Protein AF-A0A8J2NP45-F1 (afdb_monomer_lite)

Organism: NCBI:txid39272

InterPro domains:
  IPR050930 Major Facilitator Superfamily Vesicular Transporter [PTHR23506] (24-114)

pLDDT: mean 75.57, std 14.79, range [35.0, 93.19]

Secondary structure (DSSP, 8-state):
-HHHHHHHHHHHHHHHTHHHHHHH--HHHHHHHHHHHHHHHHHHHHHHHHHHHHHHHHHHTT--HHHHHHHHHHHHHHHHHHHHHHHHHHHHH-HHHHHHHHHHHHHHHHHHH-

Sequence (114 aa):
VFSMRCFINTQAQSKMSLLDVLRAFNREQKLAFLAISYGYFTMICPIVLTAPFLPPEAAKHGVDSRLTGIIFGVSPLLAVVFGPLAGMVIAKIGPKTCIMAGISLSAVFNILFG

Radius of gyration: 18.81 Å; chains: 1; bounding box: 40×47×51 Å

Structure (mmCIF, N/CA/C/O backbone):
data_AF-A0A8J2NP45-F1
#
_entry.id   AF-A0A8J2NP45-F1
#
loop_
_atom_site.group_PDB
_atom_site.id
_atom_site.type_symbol
_atom_site.label_atom_id
_atom_site.label_alt_id
_atom_site.label_comp_id
_atom_site.label_asym_id
_atom_site.label_entity_id
_atom_site.label_seq_id
_atom_site.pdbx_PDB_ins_code
_atom_site.Cartn_x
_atom_site.Cartn_y
_atom_site.Cartn_z
_atom_site.occupancy
_atom_site.B_iso_or_equiv
_atom_site.auth_seq_id
_atom_site.auth_comp_id
_atom_site.auth_asym_id
_atom_site.auth_atom_id
_atom_site.pdbx_PDB_model_num
ATOM 1 N N . VAL A 1 1 ? 3.321 34.190 -2.386 1.00 47.41 1 VAL A N 1
ATOM 2 C CA . VAL A 1 1 ? 3.395 34.211 -0.897 1.00 47.41 1 VAL A CA 1
ATOM 3 C C . VAL A 1 1 ? 2.263 33.431 -0.212 1.00 47.41 1 VAL A C 1
ATOM 5 O O . VAL A 1 1 ? 2.527 32.799 0.803 1.00 47.41 1 VAL A O 1
ATOM 8 N N . PHE A 1 2 ? 1.039 33.377 -0.760 1.00 35.00 2 PHE A N 1
ATOM 9 C CA . PHE A 1 2 ? -0.085 32.639 -0.148 1.00 35.00 2 PHE A CA 1
ATOM 10 C C . PHE A 1 2 ? 0.052 31.097 -0.204 1.00 35.00 2 PHE A C 1
ATOM 12 O O . PHE A 1 2 ? -0.380 30.406 0.711 1.00 35.00 2 PHE A O 1
ATOM 19 N N . SER A 1 3 ? 0.754 30.552 -1.209 1.00 38.12 3 SER A N 1
ATOM 20 C CA . SER A 1 3 ? 0.942 29.095 -1.356 1.00 38.12 3 SER A CA 1
ATOM 21 C C . SER A 1 3 ? 2.016 28.486 -0.435 1.00 38.12 3 SER A C 1
ATOM 23 O O . SER A 1 3 ? 1.957 27.298 -0.135 1.00 38.12 3 SER A O 1
ATOM 25 N N . MET A 1 4 ? 2.980 29.274 0.061 1.00 38.50 4 MET A N 1
ATOM 26 C CA . MET A 1 4 ? 4.032 28.773 0.969 1.00 38.50 4 MET A CA 1
ATOM 27 C C . MET A 1 4 ? 3.558 28.665 2.423 1.00 38.50 4 MET A C 1
ATOM 29 O O . MET A 1 4 ? 4.016 27.798 3.164 1.00 38.50 4 MET A O 1
ATOM 33 N N . ARG A 1 5 ? 2.601 29.502 2.843 1.00 41.81 5 ARG A N 1
ATOM 34 C CA . ARG A 1 5 ? 2.071 29.466 4.216 1.00 41.81 5 ARG A CA 1
ATOM 35 C C . ARG A 1 5 ? 1.176 28.256 4.487 1.00 41.81 5 ARG A C 1
ATOM 37 O O . ARG A 1 5 ? 1.144 27.792 5.620 1.00 41.81 5 ARG A O 1
ATOM 44 N N . CYS A 1 6 ? 0.538 27.697 3.459 1.00 39.03 6 CYS A N 1
ATOM 45 C CA . CYS A 1 6 ? -0.219 26.447 3.567 1.00 39.03 6 CYS A CA 1
ATOM 46 C C . CYS A 1 6 ? 0.706 25.225 3.760 1.00 39.03 6 CYS A C 1
ATOM 48 O O . CYS A 1 6 ? 0.419 24.340 4.569 1.00 39.03 6 CYS A O 1
ATOM 50 N N . PHE A 1 7 ? 1.879 25.233 3.114 1.00 47.03 7 PHE A N 1
ATOM 51 C CA . PHE A 1 7 ? 2.879 24.172 3.270 1.00 47.03 7 PHE A CA 1
ATOM 52 C C . PHE A 1 7 ? 3.544 24.198 4.661 1.00 47.03 7 PHE A C 1
ATOM 54 O O . PHE A 1 7 ? 3.729 23.151 5.276 1.00 47.03 7 PHE A O 1
ATOM 61 N N . ILE A 1 8 ? 3.815 25.390 5.214 1.00 51.03 8 ILE A N 1
ATOM 62 C CA . ILE A 1 8 ? 4.358 25.546 6.580 1.00 51.03 8 ILE A CA 1
ATOM 63 C C . ILE A 1 8 ? 3.312 25.192 7.656 1.00 51.03 8 ILE A C 1
ATOM 65 O O . ILE A 1 8 ? 3.659 24.586 8.669 1.00 51.03 8 ILE A O 1
ATOM 69 N N . ASN A 1 9 ? 2.027 25.505 7.441 1.00 46.06 9 ASN A N 1
ATOM 70 C CA . ASN A 1 9 ? 0.961 25.172 8.399 1.00 46.06 9 ASN A CA 1
ATOM 71 C C . ASN A 1 9 ? 0.707 23.650 8.489 1.00 46.06 9 ASN A C 1
ATOM 73 O O . ASN A 1 9 ? 0.482 23.125 9.577 1.00 46.06 9 ASN A O 1
ATOM 77 N N . THR A 1 10 ? 0.878 22.923 7.378 1.00 52.62 10 THR A N 1
ATOM 78 C CA . THR A 1 10 ? 0.775 21.451 7.348 1.00 52.62 10 THR A CA 1
ATOM 79 C C . THR A 1 10 ? 1.908 20.758 8.122 1.00 52.62 10 THR A C 1
ATOM 81 O O . THR A 1 10 ? 1.678 19.740 8.768 1.00 52.62 10 THR A O 1
ATOM 84 N N . GLN A 1 11 ? 3.123 21.322 8.137 1.00 46.91 11 GLN A N 1
ATOM 85 C CA . GLN A 1 11 ? 4.250 20.765 8.906 1.00 46.91 11 GLN A CA 1
ATOM 86 C C . GLN A 1 11 ? 4.143 21.072 10.415 1.00 46.91 11 GLN A C 1
ATOM 88 O O . GLN A 1 11 ? 4.566 20.270 11.248 1.00 46.91 11 GLN A O 1
ATOM 93 N N . ALA A 1 12 ? 3.536 22.208 10.786 1.00 46.47 12 ALA A N 1
ATOM 94 C CA . ALA A 1 12 ? 3.358 22.623 12.182 1.00 46.47 12 ALA A CA 1
ATOM 95 C C . ALA A 1 12 ? 2.188 21.915 12.897 1.00 46.47 12 ALA A C 1
ATOM 97 O O . ALA A 1 12 ? 2.276 21.648 14.096 1.00 46.47 12 ALA A O 1
ATOM 98 N N . GLN A 1 13 ? 1.125 21.541 12.173 1.00 46.88 13 GLN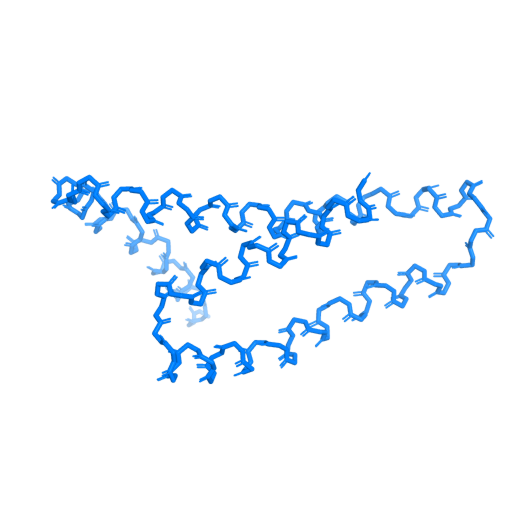 A N 1
ATOM 99 C CA . GLN A 1 13 ? 0.018 20.741 12.719 1.00 46.88 13 GLN A CA 1
ATOM 100 C C . GLN A 1 13 ? 0.445 19.320 13.128 1.00 46.88 13 GLN A C 1
ATOM 102 O O . GLN A 1 13 ? -0.183 18.735 14.002 1.00 46.88 13 GLN A O 1
ATOM 107 N N . SER A 1 14 ? 1.531 18.771 12.570 1.00 53.38 14 SER A N 1
ATOM 108 C CA . SER A 1 14 ? 1.934 17.383 12.837 1.00 53.38 14 SER A CA 1
ATOM 109 C C . SER A 1 14 ? 2.654 17.163 14.172 1.00 53.38 14 SER A C 1
ATOM 111 O O . SER A 1 14 ? 2.674 16.030 14.643 1.00 53.38 14 SER A O 1
ATOM 113 N N . LYS A 1 15 ? 3.282 18.177 14.786 1.00 48.38 15 LYS A N 1
ATOM 114 C CA . LYS A 1 15 ? 4.054 17.966 16.031 1.00 48.38 15 LYS A CA 1
ATOM 115 C C . LYS A 1 15 ? 3.280 18.274 17.313 1.00 48.38 15 LYS A C 1
ATOM 117 O O . LYS A 1 15 ? 3.525 17.607 18.313 1.00 48.38 15 LYS A O 1
ATOM 122 N N . MET A 1 16 ? 2.352 19.235 17.289 1.00 46.69 16 MET A N 1
ATOM 123 C CA . MET A 1 16 ? 1.708 19.752 18.512 1.00 46.69 16 MET A CA 1
ATOM 124 C C . MET A 1 16 ? 0.372 19.073 18.874 1.00 46.69 16 MET A C 1
ATOM 126 O O . MET A 1 16 ? -0.169 19.318 19.939 1.00 46.69 16 MET A O 1
ATOM 130 N N . SER A 1 17 ? -0.160 18.192 18.029 1.00 53.06 17 SER A N 1
ATOM 131 C CA . SER A 1 17 ? -1.343 17.365 18.330 1.00 53.06 17 SER A CA 1
ATOM 132 C C . SER A 1 17 ? -0.988 15.883 18.486 1.00 53.06 17 SER A C 1
ATOM 134 O O . SER A 1 17 ? -1.727 15.125 19.101 1.00 53.06 17 SER A O 1
ATOM 136 N N . LEU A 1 18 ? 0.173 15.462 17.979 1.00 58.22 18 LEU A N 1
ATOM 137 C CA . LEU A 1 18 ? 0.569 14.060 17.890 1.00 58.22 18 LEU A CA 1
ATOM 138 C C . LEU A 1 18 ? 1.058 13.505 19.234 1.00 58.22 18 LEU A C 1
ATOM 140 O O . LEU A 1 18 ? 0.738 12.368 19.548 1.00 58.22 18 LEU A O 1
ATOM 144 N N . LEU A 1 19 ? 1.759 14.281 20.070 1.00 58.81 19 LEU A N 1
ATOM 145 C CA . LEU A 1 19 ? 2.210 13.793 21.385 1.00 58.81 19 LEU A CA 1
ATOM 146 C C . LEU A 1 19 ? 1.064 13.619 22.395 1.00 58.81 19 LEU A C 1
ATOM 148 O O . LEU A 1 19 ? 1.067 12.632 23.130 1.00 58.81 19 LEU A O 1
ATOM 152 N N . ASP A 1 20 ? 0.069 14.509 22.394 1.00 57.12 20 ASP A N 1
ATOM 153 C CA . ASP A 1 20 ? -1.112 14.390 23.261 1.00 57.12 20 ASP A CA 1
ATOM 154 C C . ASP A 1 20 ? -2.075 13.297 22.779 1.00 57.12 20 ASP A C 1
ATOM 156 O O . ASP A 1 20 ? -2.585 12.512 23.578 1.00 57.12 20 ASP A O 1
ATOM 160 N N . VAL A 1 21 ? -2.235 13.151 21.461 1.00 61.25 21 VAL A N 1
ATOM 161 C CA . VAL A 1 21 ? -3.010 12.066 20.847 1.00 61.25 21 VAL A CA 1
ATOM 162 C C . VAL A 1 21 ? -2.327 10.704 21.048 1.00 61.25 21 VAL A C 1
ATOM 164 O O . VAL A 1 21 ? -2.983 9.745 21.446 1.00 61.25 21 VAL A O 1
ATOM 167 N N . LEU A 1 22 ? -1.001 10.612 20.882 1.00 59.22 22 LEU A N 1
ATOM 168 C CA . LEU A 1 22 ? -0.238 9.385 21.152 1.00 59.22 22 LEU A CA 1
ATOM 169 C C . LEU A 1 22 ? -0.300 8.962 22.623 1.00 59.22 22 LEU A C 1
ATOM 171 O O . LEU A 1 22 ? -0.295 7.763 22.903 1.00 59.22 22 LEU A O 1
ATOM 175 N N . ARG A 1 23 ? -0.325 9.921 23.557 1.00 62.69 23 ARG A N 1
ATOM 176 C CA . ARG A 1 23 ? -0.367 9.645 25.001 1.00 62.69 23 ARG A CA 1
ATOM 177 C C . ARG A 1 23 ? -1.777 9.281 25.488 1.00 62.69 23 ARG A C 1
ATOM 179 O O . ARG A 1 23 ? -1.891 8.542 26.460 1.00 62.69 23 ARG A O 1
ATOM 186 N N . ALA A 1 24 ? -2.824 9.728 24.792 1.00 63.97 24 ALA A N 1
ATOM 187 C CA . ALA A 1 24 ? -4.220 9.379 25.069 1.00 63.97 24 ALA A CA 1
ATOM 188 C C . ALA A 1 24 ? -4.704 8.092 24.366 1.00 63.97 24 ALA A C 1
ATOM 190 O O . ALA A 1 24 ? -5.825 7.642 24.609 1.00 63.97 24 ALA A O 1
ATOM 191 N N . PHE A 1 25 ? -3.896 7.495 23.483 1.00 65.94 25 PHE A N 1
ATOM 192 C CA . PHE A 1 25 ? -4.332 6.373 22.655 1.00 65.94 25 PHE A CA 1
ATOM 193 C C . PHE A 1 25 ? -4.306 5.016 23.365 1.00 65.94 25 PHE A C 1
ATOM 195 O O . PHE A 1 25 ? -3.293 4.565 23.902 1.00 65.94 25 PHE A O 1
ATOM 202 N N . ASN A 1 26 ? -5.439 4.318 23.271 1.00 80.06 26 ASN A N 1
ATOM 203 C CA . ASN A 1 26 ? -5.602 2.948 23.744 1.00 80.06 26 ASN A CA 1
ATOM 204 C C . ASN A 1 26 ? -4.794 1.957 22.868 1.00 80.06 26 ASN A C 1
ATOM 206 O O . ASN A 1 26 ? -4.436 2.275 21.728 1.00 80.06 26 ASN A O 1
ATOM 210 N N . ARG A 1 27 ? -4.523 0.729 23.350 1.00 73.56 27 ARG A N 1
ATOM 211 C CA . ARG A 1 27 ? -3.714 -0.275 22.604 1.00 73.56 27 ARG A CA 1
ATOM 212 C C . ARG A 1 27 ? -4.225 -0.528 21.177 1.00 73.56 27 ARG A C 1
ATOM 214 O O . ARG A 1 27 ? -3.423 -0.722 20.266 1.00 73.56 27 ARG A O 1
ATOM 221 N N . GLU A 1 28 ? -5.537 -0.454 20.976 1.00 77.62 28 GLU A N 1
ATOM 222 C CA . GLU A 1 28 ? -6.179 -0.629 19.668 1.00 77.62 28 GLU A CA 1
ATOM 223 C C . GLU A 1 28 ? -5.906 0.524 18.687 1.00 77.62 28 GLU A C 1
ATOM 225 O O . GLU A 1 28 ? -5.678 0.288 17.502 1.00 77.62 28 GLU A O 1
ATOM 230 N N . GLN A 1 29 ? -5.850 1.773 19.159 1.00 79.38 29 GLN A N 1
ATOM 231 C CA . GLN A 1 29 ? -5.507 2.922 18.307 1.00 79.38 29 GLN A CA 1
ATOM 232 C C . GLN A 1 29 ? -4.032 2.905 17.906 1.00 79.38 29 GLN A C 1
ATOM 234 O O . GLN A 1 29 ? -3.692 3.261 16.777 1.00 79.38 29 GLN A O 1
ATOM 239 N N . LYS A 1 30 ? -3.159 2.413 18.792 1.00 79.12 30 LYS A N 1
ATOM 240 C CA . LYS A 1 30 ? -1.737 2.222 18.484 1.00 79.12 30 LYS A CA 1
ATOM 241 C C . LYS A 1 30 ? -1.531 1.175 17.380 1.00 79.12 30 LYS A C 1
ATOM 243 O O . LYS A 1 30 ? -0.712 1.387 16.488 1.00 79.12 30 LYS A O 1
ATOM 248 N N . LEU A 1 31 ? -2.309 0.087 17.405 1.00 78.31 31 LEU A N 1
ATOM 249 C CA . LEU A 1 31 ? -2.333 -0.927 16.342 1.00 78.31 31 LEU A CA 1
ATOM 250 C C . LEU A 1 31 ? -2.868 -0.365 15.018 1.00 78.31 31 LEU A C 1
ATOM 252 O O . LEU A 1 31 ? -2.262 -0.603 13.977 1.00 78.31 31 LEU A O 1
ATOM 256 N N . ALA A 1 32 ? -3.944 0.427 15.043 1.00 81.56 32 ALA A N 1
ATOM 257 C CA . ALA A 1 32 ? -4.479 1.064 13.838 1.00 81.56 32 ALA A CA 1
ATOM 258 C C . ALA A 1 32 ? -3.469 2.030 13.190 1.00 81.56 32 ALA A C 1
ATOM 260 O O . ALA A 1 32 ? -3.303 2.032 11.971 1.00 81.56 32 ALA A O 1
ATOM 261 N N . PHE A 1 33 ? -2.744 2.807 14.001 1.00 82.75 33 PHE A N 1
ATOM 262 C CA . PHE A 1 33 ? -1.707 3.717 13.513 1.00 82.75 33 PHE A CA 1
ATOM 263 C C . PHE A 1 33 ? -0.534 2.968 12.865 1.00 82.75 33 PHE A C 1
ATOM 265 O O . PHE A 1 33 ? -0.064 3.350 11.790 1.00 82.75 33 PHE A O 1
ATOM 272 N N . LEU A 1 34 ? -0.096 1.869 13.488 1.00 85.12 34 LEU A N 1
ATOM 273 C CA . LEU A 1 34 ? 0.921 0.977 12.929 1.00 85.12 34 LEU A CA 1
ATOM 274 C C . LEU A 1 34 ? 0.460 0.347 11.611 1.00 85.12 34 LEU A C 1
ATOM 276 O O . LEU A 1 34 ? 1.221 0.351 10.647 1.00 85.12 34 LEU A O 1
ATOM 280 N N . ALA A 1 35 ? -0.784 -0.134 11.543 1.00 84.38 35 ALA A N 1
ATOM 281 C CA . ALA A 1 35 ? -1.338 -0.762 10.345 1.00 84.38 35 ALA A CA 1
ATOM 282 C C . ALA A 1 35 ? -1.414 0.207 9.155 1.00 84.38 35 ALA A C 1
ATOM 284 O O . ALA A 1 35 ? -1.004 -0.143 8.049 1.00 84.38 35 ALA A O 1
ATOM 285 N N . ILE A 1 36 ? -1.886 1.439 9.378 1.00 84.00 36 ILE A N 1
ATOM 286 C CA . ILE A 1 36 ? -1.971 2.458 8.321 1.00 84.00 36 ILE A CA 1
ATOM 287 C C . ILE A 1 36 ? -0.570 2.901 7.885 1.00 84.00 36 ILE A C 1
ATOM 289 O O . ILE A 1 36 ? -0.315 3.014 6.688 1.00 84.00 36 ILE A O 1
ATOM 293 N N . SER A 1 37 ? 0.355 3.096 8.834 1.00 87.88 37 SER A N 1
ATOM 294 C CA . SER A 1 37 ? 1.743 3.457 8.517 1.00 87.88 37 SER A CA 1
ATOM 295 C C . SER A 1 37 ? 2.415 2.376 7.674 1.00 87.88 37 SER A C 1
ATOM 297 O O . SER A 1 37 ? 2.985 2.678 6.628 1.00 87.88 37 SER A O 1
ATOM 299 N N . TYR A 1 38 ? 2.302 1.112 8.090 1.00 87.62 38 TYR A N 1
ATOM 300 C CA . TYR A 1 38 ? 2.843 -0.024 7.350 1.00 87.62 38 TYR A CA 1
ATOM 301 C C . TYR A 1 38 ? 2.232 -0.129 5.947 1.00 87.62 38 TYR A C 1
ATOM 303 O O . TYR A 1 38 ? 2.968 -0.219 4.969 1.00 87.62 38 TYR A O 1
ATOM 311 N N . GLY A 1 39 ? 0.905 -0.010 5.824 1.00 87.75 39 GLY A N 1
ATOM 312 C CA . GLY A 1 39 ? 0.231 -0.014 4.524 1.00 87.75 39 GLY A CA 1
ATOM 313 C C . GLY A 1 39 ? 0.723 1.096 3.588 1.00 87.75 39 GLY A C 1
ATOM 314 O O . GLY A 1 39 ? 0.905 0.862 2.394 1.00 87.75 39 GLY A O 1
ATOM 315 N N . TYR A 1 40 ? 1.010 2.285 4.125 1.00 86.56 40 TYR A N 1
ATOM 316 C CA . TYR A 1 40 ? 1.552 3.396 3.343 1.00 86.56 40 TYR A CA 1
ATOM 317 C C . TYR A 1 40 ? 2.986 3.129 2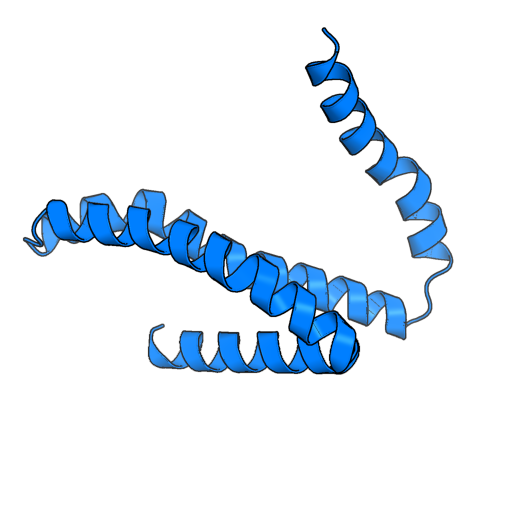.863 1.00 86.56 40 TYR A C 1
ATOM 319 O O . TYR A 1 40 ? 3.320 3.411 1.711 1.00 86.56 40 TYR A O 1
ATOM 327 N N . PHE A 1 41 ? 3.822 2.530 3.716 1.00 88.00 41 PHE A N 1
ATOM 328 C CA . PHE A 1 41 ? 5.170 2.099 3.339 1.00 88.00 41 PHE A CA 1
ATOM 329 C C . PHE A 1 41 ? 5.143 1.060 2.216 1.00 88.00 41 PHE A C 1
ATOM 331 O O . PHE A 1 41 ? 5.859 1.217 1.227 1.00 88.00 41 PHE A O 1
ATOM 338 N N . THR A 1 42 ? 4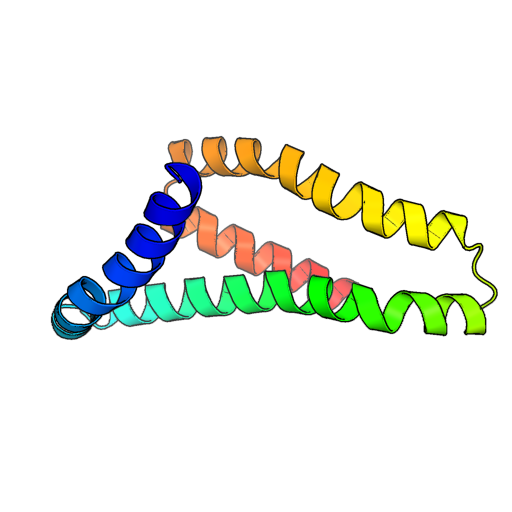.297 0.035 2.336 1.00 85.62 42 THR A N 1
ATOM 339 C CA . THR A 1 42 ? 4.156 -1.010 1.312 1.00 85.62 42 THR A CA 1
ATOM 340 C C . THR A 1 42 ? 3.647 -0.447 -0.015 1.00 85.62 42 THR A C 1
ATOM 342 O O . THR A 1 42 ? 4.064 -0.919 -1.066 1.00 85.62 42 THR A O 1
ATOM 345 N N . MET A 1 43 ? 2.801 0.587 0.011 1.00 83.50 43 MET A N 1
ATOM 346 C CA . MET A 1 43 ? 2.337 1.274 -1.199 1.00 83.50 43 MET A CA 1
ATOM 347 C C . MET A 1 43 ? 3.431 2.108 -1.872 1.00 83.50 43 MET A C 1
ATOM 349 O O . MET A 1 43 ? 3.572 2.067 -3.092 1.00 83.50 43 MET A O 1
ATOM 353 N N . ILE A 1 44 ? 4.209 2.875 -1.102 1.00 85.75 44 ILE A N 1
ATOM 354 C CA . ILE A 1 44 ? 5.145 3.853 -1.677 1.00 85.75 44 ILE A CA 1
ATOM 355 C C . ILE A 1 44 ? 6.505 3.246 -2.043 1.00 85.75 44 ILE A C 1
ATOM 357 O O . ILE A 1 44 ? 7.150 3.712 -2.980 1.00 85.75 44 ILE A O 1
ATOM 361 N N . CYS A 1 45 ? 6.939 2.192 -1.346 1.00 86.94 45 CYS A N 1
ATOM 362 C CA . CYS A 1 45 ? 8.247 1.566 -1.554 1.00 86.94 45 CYS A CA 1
ATOM 363 C C . CYS A 1 45 ? 8.451 1.038 -2.996 1.00 86.94 45 CYS A C 1
ATOM 365 O O . CYS A 1 45 ? 9.445 1.414 -3.620 1.00 86.94 45 CYS A O 1
ATOM 367 N N . PRO A 1 46 ? 7.515 0.280 -3.602 1.00 82.88 46 PRO A N 1
ATOM 368 C CA . PRO A 1 46 ? 7.661 -0.214 -4.975 1.00 82.88 46 PRO A CA 1
ATOM 369 C C . PRO A 1 46 ? 7.711 0.912 -6.013 1.00 82.88 46 PRO A C 1
ATOM 371 O O . PRO A 1 46 ? 8.477 0.850 -6.973 1.00 82.88 46 PRO A O 1
ATOM 374 N N . ILE A 1 47 ? 6.925 1.970 -5.805 1.00 83.00 47 ILE A N 1
ATOM 375 C CA . ILE A 1 47 ? 6.866 3.133 -6.700 1.00 83.00 47 ILE A CA 1
ATOM 376 C C . ILE A 1 47 ? 8.219 3.848 -6.712 1.00 83.00 47 ILE A C 1
ATOM 378 O O . ILE A 1 47 ? 8.744 4.189 -7.773 1.00 83.00 47 ILE A O 1
ATOM 382 N N . VAL A 1 48 ? 8.809 4.022 -5.527 1.00 86.06 48 VAL A N 1
ATOM 383 C CA . VAL A 1 48 ? 10.126 4.644 -5.369 1.00 86.06 48 VAL A CA 1
ATOM 384 C C . VAL A 1 48 ? 11.238 3.760 -5.926 1.00 86.06 48 VAL A C 1
ATOM 386 O O . VAL A 1 48 ? 12.179 4.305 -6.484 1.00 86.06 48 VAL A O 1
ATOM 389 N N . LEU A 1 49 ? 11.139 2.431 -5.823 1.00 84.38 49 LEU A N 1
ATOM 390 C CA . LEU A 1 49 ? 12.124 1.500 -6.393 1.00 84.38 49 LEU A CA 1
ATOM 391 C C . LEU A 1 49 ? 12.054 1.428 -7.921 1.00 84.38 49 LEU A C 1
ATOM 393 O O . LEU A 1 49 ? 13.085 1.323 -8.581 1.00 84.38 49 LEU A O 1
ATOM 397 N N . THR A 1 50 ? 10.857 1.539 -8.493 1.00 80.00 50 THR A N 1
ATOM 398 C CA . THR A 1 50 ? 10.653 1.473 -9.946 1.00 80.00 50 THR A CA 1
ATOM 399 C C . THR A 1 50 ? 11.351 2.637 -10.663 1.00 80.00 50 THR A C 1
ATOM 401 O O . THR A 1 50 ? 11.976 2.429 -11.697 1.00 80.00 50 THR A O 1
ATOM 404 N N . ALA A 1 51 ? 11.331 3.849 -10.097 1.00 79.94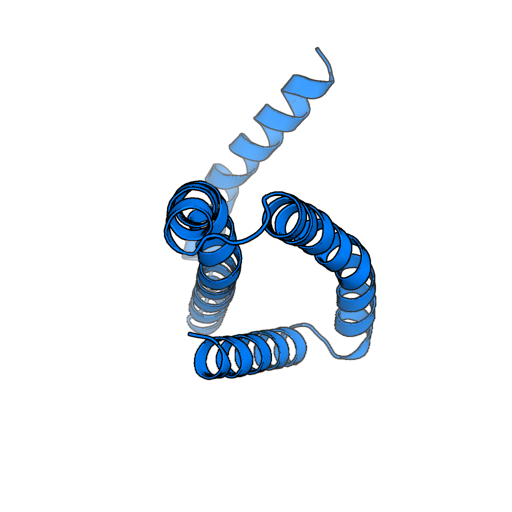 51 ALA A N 1
ATOM 405 C CA . ALA A 1 51 ? 11.967 5.033 -10.692 1.00 79.94 51 ALA A CA 1
ATOM 406 C C . ALA A 1 51 ? 13.484 4.884 -10.998 1.00 79.94 51 ALA A C 1
ATOM 408 O O . ALA A 1 51 ? 13.880 5.182 -12.125 1.00 79.94 51 ALA A O 1
ATOM 409 N N . PRO A 1 52 ? 14.341 4.424 -10.066 1.00 76.62 52 PRO A N 1
ATOM 410 C CA . PRO A 1 52 ? 15.767 4.211 -10.314 1.00 76.62 52 PRO A CA 1
ATOM 411 C C . PRO A 1 52 ? 16.115 2.851 -10.943 1.00 76.62 52 PRO A C 1
ATOM 413 O O . PRO A 1 52 ? 17.080 2.790 -11.701 1.00 76.62 52 PRO A O 1
ATOM 416 N N . PHE A 1 53 ? 15.377 1.768 -10.663 1.00 73.62 53 PHE A N 1
ATOM 417 C CA . PHE A 1 53 ? 15.761 0.420 -11.123 1.00 73.62 53 PHE A CA 1
ATOM 418 C C . PHE A 1 53 ? 15.240 0.049 -12.516 1.00 73.62 53 PHE A C 1
ATOM 420 O O . PHE A 1 53 ? 15.915 -0.678 -13.242 1.00 73.62 53 PHE A O 1
ATOM 427 N N . LEU A 1 54 ? 14.070 0.549 -12.924 1.00 72.56 54 LEU A N 1
ATOM 428 C CA . LEU A 1 54 ? 13.463 0.183 -14.207 1.00 72.56 54 LEU A CA 1
ATOM 429 C C . LEU A 1 54 ? 14.253 0.662 -15.452 1.00 72.56 54 LEU A C 1
ATOM 431 O O . LEU A 1 54 ? 14.360 -0.120 -16.398 1.00 72.56 54 LEU A O 1
ATOM 435 N N . PRO A 1 55 ? 14.841 1.882 -15.506 1.00 73.00 55 PRO A N 1
ATOM 436 C CA . PRO A 1 55 ? 15.589 2.327 -16.687 1.00 73.00 55 PRO A CA 1
ATOM 437 C C . PRO A 1 55 ? 16.855 1.506 -17.020 1.00 73.00 55 PRO A C 1
ATOM 439 O O . PRO A 1 55 ? 17.010 1.144 -18.190 1.00 73.00 55 PRO A O 1
ATOM 442 N N . PRO A 1 56 ? 17.759 1.178 -16.070 1.00 72.19 56 PRO A N 1
ATOM 443 C CA . PRO A 1 56 ? 18.941 0.368 -16.373 1.00 72.19 56 PRO A CA 1
ATOM 444 C C . PRO A 1 56 ? 18.601 -1.104 -16.642 1.00 72.19 56 PRO A C 1
ATOM 446 O O . PRO A 1 56 ? 19.234 -1.726 -17.496 1.00 72.19 56 PRO A O 1
ATOM 449 N N . GLU A 1 57 ? 17.588 -1.659 -15.971 1.00 73.50 57 GLU A N 1
ATOM 450 C CA . GLU A 1 57 ? 17.191 -3.057 -16.171 1.00 73.50 57 GLU A CA 1
ATOM 451 C C . GLU A 1 57 ? 16.507 -3.267 -17.535 1.00 73.50 57 GLU A C 1
ATOM 453 O O . GLU A 1 57 ? 16.794 -4.244 -18.230 1.00 73.50 57 GLU A O 1
ATOM 458 N N . ALA A 1 58 ? 15.687 -2.304 -17.981 1.00 69.75 58 ALA A N 1
ATOM 459 C CA . ALA A 1 58 ? 15.077 -2.312 -19.314 1.00 69.75 58 ALA A CA 1
ATOM 460 C C . ALA A 1 58 ? 16.127 -2.236 -20.435 1.00 69.75 58 ALA A C 1
ATOM 462 O O . ALA A 1 58 ? 16.007 -2.937 -21.441 1.00 69.75 58 ALA A O 1
ATOM 463 N N . ALA A 1 59 ? 17.188 -1.444 -20.237 1.00 72.19 59 ALA A N 1
ATOM 464 C CA . ALA A 1 59 ? 18.304 -1.363 -21.178 1.00 72.19 59 ALA A CA 1
ATOM 465 C C . ALA A 1 59 ? 19.077 -2.689 -21.274 1.00 72.19 59 ALA A C 1
ATOM 467 O O . ALA A 1 59 ? 19.493 -3.088 -22.360 1.00 72.19 59 ALA A O 1
ATOM 468 N N . LYS A 1 60 ? 19.229 -3.400 -20.151 1.00 72.50 60 LYS A N 1
ATOM 469 C CA . LYS A 1 60 ? 19.922 -4.693 -20.090 1.00 72.50 60 LYS A CA 1
ATOM 470 C C . LYS A 1 60 ? 19.118 -5.835 -20.721 1.00 72.50 60 LYS A C 1
ATOM 472 O O . LYS A 1 60 ? 19.710 -6.732 -21.313 1.00 72.50 60 LYS A O 1
ATOM 477 N N . HIS A 1 61 ? 17.790 -5.787 -20.627 1.00 75.25 61 HIS A N 1
ATOM 478 C CA . HIS A 1 61 ? 16.885 -6.783 -21.215 1.00 75.25 61 HIS A CA 1
ATOM 479 C C . HIS A 1 61 ? 16.439 -6.453 -22.653 1.00 75.25 61 HIS A C 1
ATOM 481 O O . HIS A 1 61 ? 15.638 -7.188 -23.225 1.00 75.25 61 HIS A O 1
ATOM 487 N N . GLY A 1 62 ? 16.947 -5.370 -23.257 1.00 68.25 62 GLY A N 1
ATOM 488 C CA . GLY A 1 62 ? 16.593 -4.973 -24.626 1.00 68.25 62 GLY A CA 1
ATOM 489 C C . GLY A 1 62 ? 15.125 -4.566 -24.791 1.00 68.25 62 GLY A C 1
ATOM 490 O O . GLY A 1 62 ? 14.585 -4.626 -25.894 1.00 68.25 62 GLY A O 1
ATOM 491 N N . VAL A 1 63 ? 14.464 -4.183 -23.696 1.00 71.69 63 VAL A N 1
ATOM 492 C CA . VAL A 1 63 ? 13.052 -3.795 -23.691 1.00 71.69 63 VAL A CA 1
ATOM 493 C C . VAL A 1 63 ? 12.917 -2.396 -24.287 1.00 71.69 63 VAL A C 1
ATOM 495 O O . VAL A 1 63 ? 13.654 -1.477 -23.927 1.00 71.69 63 VAL A O 1
ATOM 498 N N . ASP A 1 64 ? 11.962 -2.234 -25.204 1.00 76.06 64 ASP A N 1
ATOM 499 C CA . ASP A 1 64 ? 11.710 -0.967 -25.888 1.00 76.06 64 ASP A CA 1
ATOM 500 C C . ASP A 1 64 ? 11.418 0.159 -24.878 1.00 76.06 64 ASP A C 1
ATOM 502 O O . ASP A 1 64 ? 10.554 0.034 -24.007 1.00 76.06 64 ASP A O 1
ATOM 506 N N . SER A 1 65 ? 12.128 1.283 -25.009 1.00 75.19 65 SER A N 1
ATOM 507 C CA . SER A 1 65 ? 12.034 2.432 -24.095 1.00 75.19 65 SER A CA 1
ATOM 508 C C . SER A 1 65 ? 10.601 2.990 -23.970 1.00 75.19 65 SER A C 1
ATOM 510 O O . SER A 1 65 ? 10.247 3.593 -22.952 1.00 75.19 65 SER A O 1
ATOM 512 N N . ARG A 1 66 ? 9.729 2.733 -24.960 1.00 80.56 66 ARG A N 1
ATOM 513 C CA . ARG A 1 66 ? 8.305 3.104 -24.928 1.00 80.56 66 ARG A CA 1
ATOM 514 C C . ARG A 1 66 ? 7.528 2.341 -23.854 1.00 80.56 66 ARG A C 1
ATOM 516 O O . ARG A 1 66 ? 6.653 2.933 -23.231 1.00 80.56 66 ARG A O 1
ATOM 523 N N . LEU A 1 67 ? 7.847 1.069 -23.595 1.00 82.94 67 LEU A N 1
ATOM 524 C CA . LEU A 1 67 ? 7.169 0.260 -22.568 1.00 82.94 67 LEU A CA 1
ATOM 525 C C . LEU A 1 67 ? 7.407 0.824 -21.166 1.00 82.94 67 LEU A C 1
ATOM 527 O O . LEU A 1 67 ? 6.461 0.989 -20.397 1.00 82.94 67 LEU A O 1
ATOM 531 N N . THR A 1 68 ? 8.646 1.211 -20.869 1.00 82.56 68 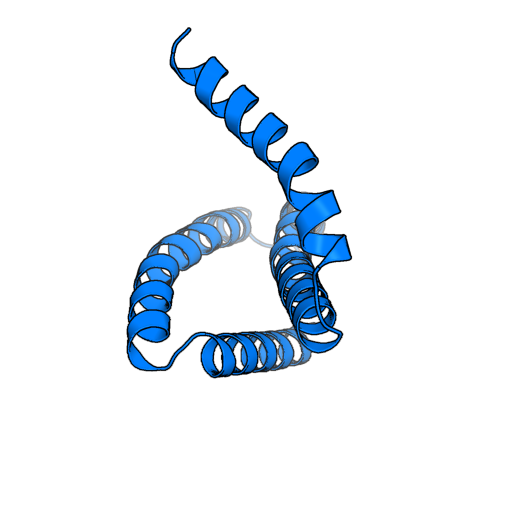THR A N 1
ATOM 532 C CA . THR A 1 68 ? 9.017 1.864 -19.608 1.00 82.56 68 THR A CA 1
ATOM 533 C C . THR A 1 68 ? 8.222 3.159 -19.407 1.00 82.56 68 THR A C 1
ATOM 535 O O . THR A 1 68 ? 7.639 3.369 -18.344 1.00 82.56 68 THR A O 1
ATOM 538 N N . GLY A 1 69 ? 8.108 3.992 -20.450 1.00 84.81 69 GLY A N 1
ATOM 539 C CA . GLY A 1 69 ? 7.303 5.219 -20.414 1.00 84.81 69 GLY A CA 1
ATOM 540 C C . GLY A 1 69 ? 5.809 4.973 -20.169 1.00 84.81 69 GLY A C 1
ATOM 541 O O . GLY A 1 69 ? 5.183 5.709 -19.405 1.00 84.81 69 GLY A O 1
ATOM 542 N N . ILE A 1 70 ? 5.241 3.911 -20.752 1.00 87.12 70 ILE A N 1
ATOM 543 C CA . ILE A 1 70 ? 3.835 3.533 -20.537 1.00 87.12 70 ILE A CA 1
ATOM 544 C C . ILE A 1 70 ? 3.590 3.117 -19.080 1.00 87.12 70 ILE A C 1
ATOM 546 O O . ILE A 1 70 ? 2.582 3.521 -18.504 1.00 87.12 70 ILE A O 1
ATOM 550 N N . ILE A 1 71 ? 4.511 2.380 -18.452 1.00 85.94 71 ILE A N 1
ATOM 551 C CA . ILE A 1 71 ? 4.383 1.934 -17.050 1.00 85.94 71 ILE A CA 1
ATOM 552 C C . ILE A 1 71 ? 4.394 3.131 -16.085 1.00 85.94 71 ILE A C 1
ATOM 554 O O . ILE A 1 71 ? 3.539 3.229 -15.196 1.00 85.94 71 ILE A O 1
ATOM 558 N N . PHE A 1 72 ? 5.312 4.081 -16.290 1.00 84.12 72 PHE A N 1
ATOM 559 C CA . PHE A 1 72 ? 5.361 5.315 -15.498 1.00 84.12 72 PHE A CA 1
ATOM 560 C C . PHE A 1 72 ? 4.144 6.216 -15.725 1.00 84.12 72 PHE A C 1
ATOM 562 O O . PHE A 1 72 ? 3.721 6.902 -14.798 1.00 84.12 72 PHE A O 1
ATOM 569 N N . GLY A 1 73 ? 3.563 6.200 -16.927 1.00 89.25 73 GLY A N 1
ATOM 570 C CA . GLY A 1 73 ? 2.347 6.946 -17.241 1.00 89.25 73 GLY A CA 1
ATOM 571 C C . GLY A 1 73 ? 1.087 6.327 -16.631 1.00 89.25 73 GLY A C 1
ATOM 572 O O . GLY A 1 73 ? 0.310 7.024 -15.984 1.00 89.25 73 GLY A O 1
ATOM 573 N N . VAL A 1 74 ? 0.878 5.017 -16.794 1.00 90.44 74 VAL A N 1
ATOM 574 C CA . VAL A 1 74 ? -0.364 4.345 -16.370 1.00 90.44 74 VAL A CA 1
ATOM 575 C C . VAL A 1 74 ? -0.500 4.260 -14.847 1.00 90.44 74 VAL A C 1
ATOM 577 O O . VAL A 1 74 ? -1.607 4.366 -14.327 1.00 90.44 74 VAL A O 1
ATOM 580 N N . SER A 1 75 ? 0.610 4.143 -14.113 1.00 86.88 75 SER A N 1
ATOM 581 C CA . SER A 1 75 ? 0.610 4.000 -12.648 1.00 86.88 75 SER A CA 1
ATOM 582 C C . SER A 1 75 ? -0.108 5.149 -11.903 1.00 86.88 75 SER A C 1
ATOM 584 O O . SER A 1 75 ? -1.050 4.874 -11.153 1.00 86.88 75 SER A O 1
ATOM 586 N N . PRO A 1 76 ? 0.242 6.438 -12.105 1.00 88.88 76 PRO A N 1
ATOM 587 C CA . PRO A 1 76 ? -0.485 7.551 -11.489 1.00 88.88 76 PRO A CA 1
ATOM 588 C C . PRO A 1 76 ? -1.897 7.735 -12.065 1.00 88.88 76 PRO A C 1
ATOM 590 O O . PRO A 1 76 ? -2.789 8.167 -11.340 1.00 88.88 76 PRO A O 1
ATOM 593 N N . LEU A 1 77 ? -2.131 7.374 -13.332 1.00 92.12 77 LEU A N 1
ATOM 594 C CA . LEU A 1 77 ? -3.465 7.388 -13.946 1.00 92.12 77 LEU A CA 1
ATOM 595 C C . LEU A 1 77 ? -4.425 6.440 -13.216 1.00 92.12 77 LEU A C 1
ATOM 597 O O . LEU A 1 77 ? -5.536 6.836 -12.865 1.00 92.12 77 LEU A O 1
ATOM 601 N N . LEU A 1 78 ? -3.978 5.220 -12.914 1.00 89.56 78 LEU A N 1
ATOM 602 C CA . LEU A 1 78 ? -4.746 4.276 -12.105 1.00 89.56 78 LEU A CA 1
ATOM 603 C C . LEU A 1 78 ? -4.977 4.830 -10.697 1.00 89.56 78 LEU A C 1
ATOM 605 O O . LEU A 1 78 ? -6.105 4.785 -10.217 1.00 89.56 78 LEU A O 1
ATOM 609 N N . ALA A 1 79 ? -3.967 5.426 -10.055 1.00 86.44 79 ALA A N 1
ATOM 610 C CA . ALA A 1 79 ? -4.138 6.037 -8.734 1.00 86.44 79 ALA A CA 1
ATOM 611 C C . ALA A 1 79 ? -5.205 7.153 -8.728 1.00 86.44 79 ALA A C 1
ATOM 613 O O . ALA A 1 79 ? -6.012 7.231 -7.801 1.00 86.44 79 ALA A O 1
ATOM 614 N N . VAL A 1 80 ? -5.264 7.974 -9.782 1.00 91.50 80 VAL A N 1
ATOM 615 C CA . VAL A 1 80 ? -6.282 9.026 -9.948 1.00 91.50 80 VAL A CA 1
ATOM 616 C C . VAL A 1 80 ? -7.679 8.441 -10.167 1.00 91.50 80 VAL A C 1
ATOM 618 O O . VAL A 1 80 ? -8.642 8.978 -9.629 1.00 91.50 80 VAL A O 1
ATOM 621 N N . VAL A 1 81 ? -7.806 7.337 -10.908 1.00 93.19 81 VAL A N 1
ATOM 622 C CA . VAL A 1 81 ? -9.099 6.671 -11.156 1.00 93.19 81 VAL A CA 1
ATOM 623 C C . VAL A 1 81 ? -9.590 5.902 -9.924 1.00 93.19 81 VAL A C 1
ATOM 625 O O . VAL A 1 81 ? -10.773 5.953 -9.587 1.00 93.19 81 VAL A O 1
ATOM 628 N N . PHE A 1 82 ? -8.695 5.214 -9.215 1.00 86.88 82 PHE A N 1
ATOM 629 C CA . PHE A 1 82 ? -9.038 4.440 -8.021 1.00 86.88 82 PHE A CA 1
ATOM 630 C C . PHE A 1 82 ? -9.226 5.305 -6.770 1.00 86.88 82 PHE A C 1
ATOM 632 O O . PHE A 1 82 ? -9.954 4.897 -5.868 1.00 86.88 82 PHE A O 1
ATOM 639 N N . GLY A 1 83 ? -8.646 6.509 -6.720 1.00 85.62 83 GLY A N 1
ATOM 640 C CA . GLY A 1 83 ? -8.850 7.482 -5.640 1.00 85.62 83 GLY A CA 1
ATOM 641 C C . GLY A 1 83 ? -10.329 7.762 -5.309 1.00 85.62 83 GLY A C 1
ATOM 642 O O . GLY A 1 83 ? -10.744 7.524 -4.170 1.00 85.62 83 GLY A O 1
ATOM 643 N N . PRO A 1 84 ? -11.164 8.216 -6.265 1.00 87.31 84 PRO A N 1
ATOM 644 C CA . PRO A 1 84 ? -12.592 8.436 -6.028 1.00 87.31 84 PRO A CA 1
ATOM 645 C C . PRO A 1 84 ? -13.350 7.129 -5.758 1.00 87.31 84 PRO A C 1
ATOM 647 O O . PRO A 1 84 ? -14.283 7.123 -4.953 1.00 87.31 84 PRO A O 1
ATOM 650 N N . LEU A 1 85 ? -12.925 6.014 -6.366 1.00 86.06 85 LEU A N 1
ATOM 651 C CA . LEU A 1 85 ? -13.519 4.697 -6.128 1.00 86.06 85 LEU A CA 1
ATOM 652 C C . LEU A 1 85 ? -13.365 4.275 -4.658 1.00 86.06 85 LEU A C 1
ATOM 654 O O . LEU A 1 85 ? -14.344 3.910 -4.007 1.00 86.06 85 LEU A O 1
ATOM 658 N N . ALA A 1 86 ? -12.151 4.389 -4.114 1.00 80.69 86 ALA A N 1
ATOM 659 C CA . ALA A 1 86 ? -11.865 4.098 -2.714 1.00 80.69 86 ALA A CA 1
ATOM 660 C C . ALA A 1 86 ? -12.664 5.017 -1.777 1.00 80.69 86 ALA A C 1
ATOM 662 O O . ALA A 1 86 ? -13.217 4.547 -0.784 1.00 80.69 86 ALA A O 1
ATOM 663 N N . GLY A 1 87 ? -12.813 6.301 -2.129 1.00 82.56 87 GLY A N 1
ATOM 664 C CA . GLY A 1 87 ? -13.636 7.251 -1.374 1.00 82.56 87 GLY A CA 1
ATOM 665 C C . GLY A 1 87 ? -15.103 6.821 -1.247 1.00 82.56 87 GLY A C 1
ATOM 666 O O . GLY A 1 87 ? -15.672 6.874 -0.155 1.00 82.56 87 GLY A O 1
ATOM 667 N N . MET A 1 88 ? -15.707 6.321 -2.332 1.00 85.56 88 MET A N 1
ATOM 668 C CA . MET A 1 88 ? -17.092 5.825 -2.311 1.00 85.56 88 MET A CA 1
ATOM 669 C C . MET A 1 88 ? -17.243 4.510 -1.533 1.00 85.56 88 MET A C 1
ATOM 671 O O . MET A 1 88 ? -18.241 4.312 -0.837 1.00 85.56 88 MET A O 1
ATOM 675 N N . VAL A 1 89 ? -16.256 3.613 -1.624 1.00 84.31 89 VAL A N 1
ATOM 676 C CA . VAL A 1 89 ? -16.265 2.321 -0.914 1.00 84.31 89 VAL A CA 1
ATOM 677 C C . VAL A 1 89 ? -16.164 2.524 0.601 1.00 84.31 89 VAL A C 1
ATOM 679 O O . VAL A 1 89 ? -16.925 1.912 1.357 1.00 84.31 89 VAL A O 1
ATOM 682 N N . ILE A 1 90 ? -15.293 3.436 1.050 1.00 82.06 90 ILE A N 1
ATOM 683 C CA . ILE A 1 90 ? -15.129 3.766 2.475 1.00 82.06 90 ILE A CA 1
ATOM 684 C C . ILE A 1 90 ? -16.434 4.328 3.057 1.00 82.06 90 ILE A C 1
ATOM 686 O O . ILE A 1 90 ? -16.814 3.956 4.169 1.00 82.06 90 ILE A O 1
ATOM 690 N N . ALA A 1 91 ? -17.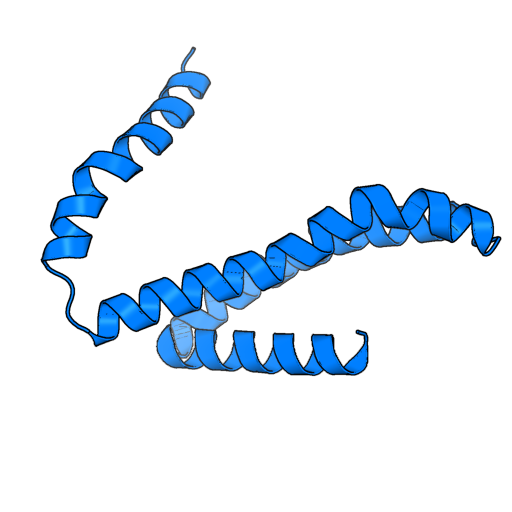155 5.160 2.295 1.00 81.88 91 ALA A N 1
ATOM 691 C CA . ALA A 1 91 ? -18.419 5.756 2.728 1.00 81.88 91 ALA A CA 1
ATOM 692 C C . ALA A 1 91 ? -19.555 4.732 2.937 1.00 81.88 91 ALA A C 1
ATOM 694 O O . ALA A 1 91 ? -20.458 4.993 3.728 1.00 81.88 91 ALA A O 1
ATOM 695 N N . LYS A 1 92 ? -19.520 3.569 2.265 1.00 81.56 92 LYS A N 1
ATOM 696 C CA . LYS A 1 92 ? -20.562 2.526 2.380 1.00 81.56 92 LYS A CA 1
ATOM 697 C C . LYS A 1 92 ? -20.245 1.406 3.372 1.00 81.56 92 LYS A C 1
ATOM 699 O O . LYS A 1 92 ? -21.159 0.907 4.017 1.00 81.56 92 LYS A O 1
ATOM 704 N N . ILE A 1 93 ? -18.986 0.971 3.460 1.00 79.69 93 ILE A N 1
ATOM 705 C CA . ILE A 1 93 ? -18.596 -0.273 4.162 1.00 79.69 93 ILE A CA 1
ATOM 706 C C . ILE A 1 93 ? -17.898 0.009 5.506 1.00 79.69 93 ILE A C 1
ATOM 708 O O . ILE A 1 93 ? -17.777 -0.872 6.359 1.00 79.69 93 ILE A O 1
ATOM 712 N N . GLY A 1 94 ? -17.485 1.258 5.735 1.00 78.38 94 GLY A N 1
ATOM 713 C CA . GLY A 1 94 ? -16.774 1.672 6.937 1.00 78.38 94 GLY A CA 1
ATOM 714 C C . GLY A 1 94 ? -15.261 1.395 6.877 1.00 78.38 94 GLY A C 1
ATOM 715 O O . GLY A 1 94 ? -14.782 0.563 6.101 1.00 78.38 94 GLY A O 1
ATOM 716 N N . PRO A 1 95 ? -14.467 2.096 7.708 1.00 73.81 95 PRO A N 1
ATOM 717 C CA . PRO A 1 95 ? -13.010 2.155 7.559 1.00 73.81 95 PRO A CA 1
ATOM 718 C C . PRO A 1 95 ? -12.291 0.851 7.933 1.00 73.81 95 PRO A C 1
ATOM 720 O O . PRO A 1 95 ? -11.274 0.519 7.330 1.00 73.81 95 PRO A O 1
ATOM 723 N N . LYS A 1 96 ? -12.815 0.085 8.900 1.00 76.69 96 LYS A N 1
ATOM 724 C CA . LYS A 1 96 ? -12.145 -1.118 9.428 1.00 76.69 96 LYS A CA 1
ATOM 725 C C . LYS A 1 96 ? -12.036 -2.227 8.374 1.00 76.69 96 LYS A C 1
ATOM 727 O O . LYS A 1 96 ? -10.948 -2.739 8.125 1.00 76.69 96 LYS A O 1
ATOM 732 N N . THR A 1 97 ? -13.147 -2.549 7.714 1.00 80.81 97 THR A N 1
ATOM 733 C CA . THR A 1 97 ? -13.195 -3.589 6.674 1.00 80.81 97 THR A CA 1
ATOM 734 C C . THR A 1 97 ? -12.472 -3.147 5.403 1.00 80.81 97 THR A C 1
ATOM 736 O O . THR A 1 97 ? -11.788 -3.954 4.781 1.00 80.81 97 THR A O 1
ATOM 739 N N . CYS A 1 98 ? -12.554 -1.859 5.044 1.00 84.56 98 CYS A N 1
ATOM 740 C CA . CYS A 1 98 ? -11.876 -1.330 3.861 1.00 84.56 98 CYS A CA 1
ATOM 741 C C . CYS A 1 98 ? -10.347 -1.451 3.962 1.00 84.56 98 CYS A C 1
ATOM 743 O O . CYS A 1 98 ? -9.697 -1.855 3.000 1.00 84.56 98 CYS A O 1
ATOM 745 N N . ILE A 1 99 ? -9.771 -1.152 5.133 1.00 82.25 99 ILE A N 1
ATOM 746 C CA . ILE A 1 99 ? -8.326 -1.295 5.360 1.00 82.25 99 ILE A CA 1
ATOM 747 C C . ILE A 1 99 ? -7.910 -2.770 5.276 1.00 82.25 99 ILE A C 1
ATOM 749 O O . ILE A 1 99 ? -6.918 -3.092 4.625 1.00 82.25 99 ILE A O 1
ATOM 753 N N . MET A 1 100 ? -8.685 -3.682 5.870 1.00 83.94 100 MET A N 1
ATOM 754 C CA . MET A 1 100 ? -8.358 -5.113 5.868 1.00 83.94 100 MET A CA 1
ATOM 755 C C . MET A 1 100 ? -8.446 -5.735 4.460 1.00 83.94 100 MET A C 1
ATOM 757 O O . MET A 1 100 ? -7.582 -6.522 4.066 1.00 83.94 100 MET A O 1
ATOM 761 N N . ALA A 1 101 ? -9.441 -5.326 3.664 1.00 87.44 101 ALA A N 1
ATOM 762 C CA . ALA A 1 101 ? -9.573 -5.719 2.260 1.00 87.44 101 ALA A CA 1
ATOM 763 C C . ALA A 1 101 ? -8.444 -5.142 1.384 1.00 87.44 101 ALA A C 1
ATOM 765 O O . ALA A 1 101 ? -7.883 -5.848 0.550 1.00 87.44 101 ALA A O 1
ATOM 766 N N . GLY A 1 102 ? -8.060 -3.879 1.601 1.00 85.50 102 GLY A N 1
ATOM 767 C CA . GLY A 1 102 ? -6.974 -3.243 0.850 1.00 85.50 102 GLY A CA 1
ATOM 768 C C . GLY A 1 102 ? -5.613 -3.900 1.094 1.00 85.50 102 GLY A C 1
ATOM 769 O O . GLY A 1 102 ? -4.873 -4.158 0.144 1.00 85.50 102 GLY A O 1
ATOM 770 N N . ILE A 1 103 ? -5.295 -4.220 2.353 1.00 86.19 103 ILE A N 1
ATOM 771 C CA . ILE A 1 103 ? -4.024 -4.865 2.716 1.00 86.19 103 ILE A CA 1
ATOM 772 C C . ILE A 1 103 ? -3.958 -6.295 2.171 1.00 86.19 103 ILE A C 1
ATOM 774 O O . ILE A 1 103 ? -2.933 -6.680 1.616 1.00 86.19 103 ILE A O 1
ATOM 778 N N . SER A 1 104 ? -5.039 -7.073 2.285 1.00 88.62 104 SER A N 1
ATOM 779 C CA . SER A 1 104 ? -5.073 -8.451 1.769 1.00 88.62 104 SER A CA 1
ATOM 780 C C . SER A 1 104 ? -4.938 -8.500 0.250 1.00 88.62 104 SER A C 1
ATOM 782 O O . SER A 1 104 ? -4.121 -9.264 -0.258 1.00 88.62 104 SER A O 1
ATOM 784 N N . LEU A 1 105 ? -5.656 -7.638 -0.477 1.00 89.06 105 LEU A N 1
ATOM 785 C CA . LEU A 1 105 ? -5.524 -7.545 -1.929 1.00 89.06 105 LEU A CA 1
ATOM 786 C C . LEU A 1 105 ? -4.095 -7.156 -2.331 1.00 89.06 105 LEU A C 1
ATOM 788 O O . LEU A 1 105 ? -3.497 -7.803 -3.187 1.00 89.06 105 LEU A O 1
ATOM 792 N N . SER A 1 106 ? -3.520 -6.154 -1.660 1.00 87.19 106 SER A N 1
ATOM 793 C CA . SER A 1 106 ? -2.139 -5.721 -1.909 1.00 87.19 106 SER A CA 1
ATOM 794 C C . SER A 1 106 ? -1.131 -6.839 -1.633 1.00 87.19 106 SER A C 1
ATOM 796 O O . SER A 1 106 ? -0.200 -7.018 -2.411 1.00 87.19 106 SER A O 1
ATOM 798 N N . ALA A 1 107 ? -1.325 -7.621 -0.566 1.00 87.94 107 ALA A N 1
ATOM 799 C CA . ALA A 1 107 ? -0.468 -8.755 -0.232 1.00 87.94 107 ALA A CA 1
ATOM 800 C C . ALA A 1 107 ? -0.552 -9.875 -1.280 1.00 87.94 107 ALA A C 1
ATOM 802 O O . ALA A 1 107 ? 0.480 -10.403 -1.681 1.00 87.94 107 ALA A O 1
ATOM 803 N N . VAL A 1 108 ? -1.754 -10.203 -1.770 1.00 92.62 108 VAL A N 1
ATOM 804 C CA . VAL A 1 108 ? -1.942 -11.219 -2.821 1.00 92.62 108 VAL A CA 1
ATOM 805 C C . VAL A 1 108 ? -1.240 -10.805 -4.112 1.00 92.62 108 VAL A C 1
ATOM 807 O O . VAL A 1 108 ? -0.503 -11.603 -4.681 1.00 92.62 108 VAL A O 1
ATOM 810 N N . PHE A 1 109 ? -1.413 -9.554 -4.552 1.00 87.69 109 PHE A N 1
ATOM 811 C CA . PHE A 1 109 ? -0.714 -9.046 -5.736 1.00 87.69 109 PHE A CA 1
ATOM 812 C C . PHE A 1 109 ? 0.802 -9.020 -5.550 1.00 87.69 109 PHE A C 1
ATOM 814 O O . PHE A 1 109 ? 1.531 -9.359 -6.478 1.00 87.69 109 PHE A O 1
ATOM 821 N N . ASN A 1 110 ? 1.275 -8.651 -4.359 1.00 86.62 110 ASN A N 1
ATOM 822 C CA . ASN A 1 110 ? 2.700 -8.643 -4.052 1.00 86.62 110 ASN A CA 1
ATOM 823 C C . ASN A 1 110 ? 3.301 -10.056 -4.133 1.00 86.62 110 ASN A C 1
ATOM 825 O O . ASN A 1 110 ? 4.326 -10.222 -4.769 1.00 86.62 110 ASN A O 1
ATOM 829 N N . ILE A 1 111 ? 2.625 -11.081 -3.601 1.00 89.88 111 ILE A N 1
ATOM 830 C CA . ILE A 1 111 ? 3.089 -12.481 -3.678 1.00 89.88 111 ILE A CA 1
ATOM 831 C C . ILE A 1 111 ? 3.047 -13.027 -5.113 1.00 89.88 111 ILE A C 1
ATOM 833 O O . ILE A 1 111 ? 3.829 -13.901 -5.469 1.00 89.88 111 ILE A O 1
ATOM 837 N N . LEU A 1 112 ? 2.110 -12.554 -5.937 1.00 90.88 112 LEU A N 1
ATOM 838 C CA . LEU A 1 112 ? 1.928 -13.065 -7.295 1.00 90.88 112 LEU A CA 1
ATOM 839 C C . LEU A 1 112 ? 2.958 -12.503 -8.289 1.00 90.88 112 LEU A C 1
ATOM 841 O O . LEU A 1 112 ? 3.266 -13.166 -9.276 1.00 90.88 112 LEU A O 1
ATOM 845 N N . PHE A 1 113 ? 3.472 -11.295 -8.039 1.00 77.94 113 PHE A N 1
ATOM 846 C CA . PHE A 1 113 ? 4.404 -10.587 -8.929 1.00 77.94 113 PHE A CA 1
ATOM 847 C C . PHE A 1 113 ? 5.791 -10.308 -8.326 1.00 77.94 113 PHE A C 1
ATOM 849 O O . PHE A 1 113 ? 6.671 -9.871 -9.068 1.00 77.94 113 PHE A O 1
ATOM 856 N N . GLY A 1 114 ? 5.972 -10.487 -7.015 1.00 66.25 114 GLY A N 1
ATOM 857 C CA . GLY A 1 114 ? 7.239 -10.315 -6.296 1.00 66.25 114 GLY A CA 1
ATOM 858 C C . GLY A 1 114 ? 8.045 -11.600 -6.236 1.00 66.25 114 GLY A C 1
ATOM 859 O O . GLY A 1 114 ? 9.267 -11.510 -6.479 1.00 66.25 114 GLY A O 1
#

Foldseek 3Di:
DVVVVVVVVVVVVCPPVPVVCVVPDDPVVVVVVVLVVVLVCLVVVVVVVLVPPVPVVCVVVVHPPVVSVVVNVVVVVVVVVCVVVLVVVCVPPNDPVSSVVSVVVSVVVVVVPD